Protein AF-A0A5A7NAW2-F1 (afdb_monomer)

Foldseek 3Di:
DAAEAEDPVVVVVVDDVVVCCVVVVDPPVVVVSYDYDHDPVVVVVVVVVVCVVPPPDPPDPPPPVPDPPPVD

Sequence (72 aa):
MPVLLYRRDWWERIINLPALAESGMIAPRDLDLVRMVESADEAWDIIRDFCTERCGESQPDPIWIAAPWQLL

Organism: NCBI:txid1236968

Radius of gyration: 20.55 Å; Cα contacts (8 Å, |Δi|>4): 44; chains: 1; bou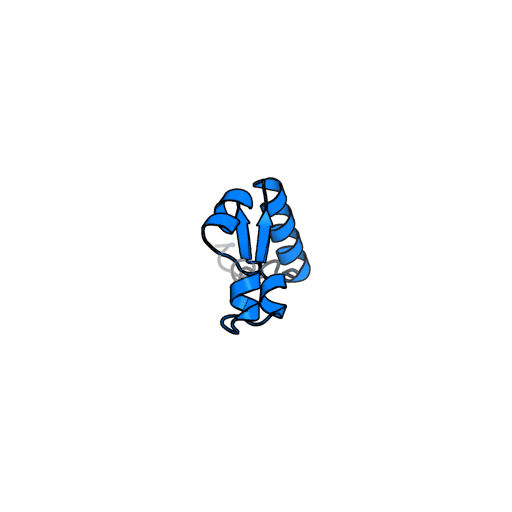nding box: 26×43×61 Å

Nearest PDB structures (foldseek):
  5zi9-assembly1_A  TM=8.287E-01  e=1.098E-01  Streptomyces coelicolor A3(2)
  1wek-assembly1_F  TM=8.582E-01  e=1.579E-01  Thermus thermophilus

Solvent-accessible surface area (backbone atoms only — not comparable to full-atom values): 4632 Å² total; per-residue (Å²): 129,84,43,79,43,74,40,51,81,58,48,62,72,78,49,58,65,68,59,36,29,74,72,63,78,42,59,71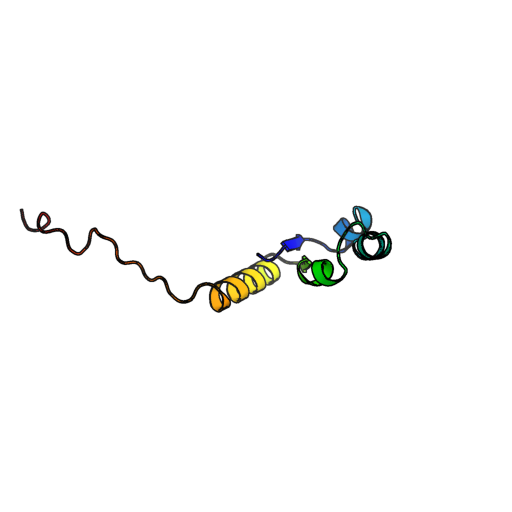,73,58,58,76,44,52,42,75,30,86,47,70,66,60,48,47,51,54,51,49,52,53,43,59,76,70,49,70,83,77,74,77,82,61,81,71,82,80,51,88,71,84,86,114

Secondary structure (DSSP, 8-state):
--EEEE-HHHHHHH--HHHHHHTTSS-GGGGGGEEEESSHHHHHHHHHHHHHHH--------TTTT-TTTT-

Structure (mmCIF, N/CA/C/O backbone):
data_AF-A0A5A7NAW2-F1
#
_entry.id   AF-A0A5A7NAW2-F1
#
loop_
_atom_site.group_PDB
_atom_site.id
_atom_site.type_symbol
_atom_site.label_atom_id
_atom_site.label_alt_id
_atom_site.label_comp_id
_atom_site.label_asym_id
_atom_site.label_entity_id
_atom_site.label_seq_id
_atom_site.pdbx_PDB_ins_code
_atom_site.Cartn_x
_atom_site.Cartn_y
_atom_site.Cartn_z
_atom_site.occupancy
_atom_site.B_iso_or_equiv
_atom_site.auth_seq_id
_atom_site.auth_comp_id
_atom_site.auth_asym_id
_atom_site.auth_atom_id
_atom_site.pdbx_PDB_model_num
ATOM 1 N N . MET A 1 1 ? 2.446 -13.613 4.616 1.00 77.81 1 MET A N 1
ATOM 2 C CA . MET A 1 1 ? 2.410 -12.446 5.515 1.00 77.81 1 MET A CA 1
ATOM 3 C C . MET A 1 1 ? 2.000 -11.264 4.651 1.00 77.81 1 MET A C 1
ATOM 5 O O . MET A 1 1 ? 2.746 -10.998 3.714 1.00 77.81 1 MET A O 1
ATOM 9 N N . PRO A 1 2 ? 0.820 -10.656 4.857 1.00 81.25 2 PRO A N 1
ATOM 10 C CA . PRO A 1 2 ? 0.362 -9.526 4.048 1.00 81.25 2 PRO A CA 1
ATOM 11 C C . PRO A 1 2 ? 1.139 -8.253 4.410 1.00 81.25 2 PRO A C 1
ATOM 13 O O . PRO A 1 2 ? 1.428 -8.023 5.585 1.00 81.25 2 PRO A O 1
ATOM 16 N N . VAL A 1 3 ? 1.475 -7.429 3.414 1.00 88.06 3 VAL A N 1
ATOM 17 C CA . VAL A 1 3 ? 2.091 -6.110 3.619 1.00 88.06 3 VAL A CA 1
ATOM 18 C C . VAL A 1 3 ? 1.045 -5.046 3.310 1.00 88.06 3 VAL A C 1
ATOM 20 O O . VAL A 1 3 ? 0.592 -4.935 2.174 1.00 88.06 3 VAL A O 1
ATOM 23 N N . LEU A 1 4 ? 0.645 -4.276 4.321 1.00 92.00 4 LEU A N 1
ATOM 24 C CA . LEU A 1 4 ? -0.392 -3.250 4.194 1.00 92.00 4 LEU A CA 1
ATOM 25 C C . LEU A 1 4 ? 0.230 -1.856 4.257 1.00 92.00 4 LEU A C 1
ATOM 27 O O . LEU A 1 4 ? 0.978 -1.548 5.186 1.00 92.00 4 LEU A O 1
ATOM 31 N N . LEU A 1 5 ? -0.094 -1.014 3.281 1.00 92.31 5 LEU A N 1
ATOM 32 C CA . LEU A 1 5 ? 0.372 0.365 3.189 1.00 92.31 5 LEU A CA 1
ATOM 33 C C . LEU A 1 5 ? -0.816 1.316 3.335 1.00 92.31 5 LEU A C 1
ATOM 35 O O . LEU A 1 5 ? -1.697 1.358 2.481 1.00 92.31 5 LEU A O 1
ATOM 39 N N . TYR A 1 6 ? -0.840 2.077 4.428 1.00 93.06 6 TYR A N 1
ATOM 40 C CA . TYR A 1 6 ? -1.913 3.028 4.710 1.00 93.06 6 TYR A CA 1
ATOM 41 C C . TYR A 1 6 ? -1.727 4.342 3.948 1.00 93.06 6 TYR A C 1
ATOM 43 O O . TYR A 1 6 ? -0.639 4.923 4.017 1.00 93.06 6 TYR A O 1
ATOM 51 N N . ARG A 1 7 ? -2.803 4.840 3.324 1.00 91.88 7 ARG A N 1
ATOM 52 C CA . ARG A 1 7 ? -2.872 6.067 2.515 1.00 91.88 7 ARG A CA 1
ATOM 53 C C . ARG A 1 7 ? -2.047 5.974 1.229 1.00 91.88 7 ARG A C 1
ATOM 55 O O . ARG A 1 7 ? -0.874 6.363 1.193 1.00 91.88 7 ARG A O 1
ATOM 62 N N . ARG A 1 8 ? -2.692 5.532 0.152 1.00 90.56 8 ARG A N 1
ATOM 63 C CA . ARG A 1 8 ? -2.108 5.351 -1.184 1.00 90.56 8 ARG A CA 1
ATOM 64 C C . ARG A 1 8 ? -1.373 6.586 -1.684 1.00 90.56 8 ARG A C 1
ATOM 66 O O . ARG A 1 8 ? -0.198 6.491 -2.029 1.00 90.56 8 ARG A O 1
ATOM 73 N N . ASP A 1 9 ? -2.032 7.742 -1.646 1.00 92.19 9 ASP A N 1
ATOM 74 C CA . ASP A 1 9 ? -1.490 9.004 -2.170 1.00 92.19 9 ASP A CA 1
ATOM 75 C C . ASP A 1 9 ? -0.164 9.394 -1.515 1.00 92.19 9 ASP A C 1
ATOM 77 O O . ASP A 1 9 ? 0.643 10.130 -2.087 1.00 92.19 9 ASP A O 1
ATOM 81 N N . TRP A 1 10 ? 0.068 8.934 -0.283 1.00 91.31 10 TRP A N 1
ATOM 82 C CA . TRP A 1 10 ? 1.338 9.169 0.372 1.00 91.31 10 TRP A CA 1
ATOM 83 C C . TRP A 1 10 ? 2.407 8.197 -0.128 1.00 91.31 10 TRP A C 1
ATOM 85 O O . TRP A 1 10 ? 3.473 8.626 -0.565 1.00 91.31 10 TRP A O 1
ATOM 95 N N . TRP A 1 11 ? 2.117 6.898 -0.134 1.00 91.75 11 TRP A N 1
ATOM 96 C CA . TRP A 1 11 ? 3.089 5.892 -0.557 1.00 91.75 11 TRP A CA 1
ATOM 97 C C . TRP A 1 11 ? 3.476 5.999 -2.029 1.00 91.75 11 TRP A C 1
ATOM 99 O O . TRP A 1 11 ? 4.660 5.883 -2.330 1.00 91.75 11 TRP A O 1
ATOM 109 N N . GLU A 1 12 ? 2.544 6.326 -2.925 1.00 90.19 12 GLU A N 1
ATOM 110 C CA . GLU A 1 12 ? 2.836 6.520 -4.354 1.00 90.19 12 GLU A CA 1
ATOM 111 C C . GLU A 1 12 ? 3.804 7.688 -4.614 1.00 90.19 12 GLU A C 1
ATOM 113 O O . GLU A 1 12 ? 4.495 7.713 -5.633 1.00 90.19 12 GLU A O 1
ATOM 118 N N . ARG A 1 13 ? 3.926 8.635 -3.671 1.00 91.56 13 ARG A N 1
ATOM 119 C CA . ARG A 1 13 ? 4.916 9.723 -3.735 1.00 91.56 13 ARG A CA 1
ATOM 120 C C . ARG A 1 13 ? 6.298 9.320 -3.233 1.00 91.56 13 ARG A C 1
ATOM 122 O O . ARG A 1 13 ? 7.278 9.945 -3.631 1.00 91.56 13 ARG A O 1
ATOM 129 N N . ILE A 1 14 ? 6.382 8.344 -2.330 1.00 92.62 14 ILE A N 1
ATOM 130 C CA . ILE A 1 14 ? 7.659 7.865 -1.782 1.00 92.62 14 ILE A CA 1
ATOM 131 C C . ILE A 1 14 ? 8.253 6.790 -2.689 1.00 92.62 14 ILE A C 1
ATOM 133 O O . ILE A 1 14 ? 9.459 6.783 -2.929 1.00 92.62 14 ILE A O 1
ATOM 137 N N . ILE A 1 15 ? 7.420 5.861 -3.156 1.00 89.88 15 ILE A N 1
ATOM 138 C CA . ILE A 1 15 ? 7.867 4.649 -3.830 1.00 89.88 15 ILE A CA 1
ATOM 139 C C . ILE A 1 15 ? 6.944 4.289 -4.993 1.00 89.88 15 ILE A C 1
ATOM 141 O O . ILE A 1 15 ? 5.726 4.203 -4.855 1.00 89.88 15 ILE A O 1
ATOM 145 N N . ASN A 1 16 ? 7.550 4.023 -6.148 1.00 90.69 16 ASN A N 1
ATOM 146 C CA . ASN A 1 16 ? 6.851 3.521 -7.324 1.00 90.69 16 ASN A CA 1
ATOM 147 C C . ASN A 1 16 ? 7.126 2.017 -7.462 1.00 90.69 16 ASN A C 1
ATOM 149 O O . ASN A 1 16 ? 8.104 1.604 -8.085 1.00 90.69 16 ASN A O 1
ATOM 153 N N . LEU A 1 17 ? 6.278 1.201 -6.827 1.00 90.12 17 LEU A N 1
ATOM 154 C CA . LEU A 1 17 ? 6.394 -0.262 -6.843 1.00 90.12 17 LEU A CA 1
ATOM 155 C C . LEU A 1 17 ? 6.382 -0.849 -8.273 1.00 90.12 17 LEU A C 1
ATOM 157 O O . LEU A 1 17 ? 7.251 -1.674 -8.554 1.00 90.12 17 LEU A O 1
ATOM 161 N N . PRO A 1 18 ? 5.504 -0.411 -9.202 1.00 90.50 18 PRO A N 1
ATOM 162 C CA . PRO A 1 18 ? 5.582 -0.823 -10.606 1.00 90.50 18 PRO A CA 1
ATOM 163 C C . PRO A 1 18 ? 6.953 -0.574 -11.248 1.00 90.50 18 PRO A C 1
ATOM 165 O O . PRO A 1 18 ? 7.527 -1.487 -11.836 1.00 90.50 18 PRO A O 1
ATOM 168 N N . ALA A 1 19 ? 7.534 0.615 -11.062 1.00 92.12 19 ALA A N 1
ATOM 169 C CA . ALA A 1 19 ? 8.852 0.938 -11.616 1.00 92.12 19 ALA A CA 1
ATOM 170 C C . ALA A 1 19 ? 9.980 0.082 -11.003 1.00 92.12 19 ALA A C 1
ATOM 172 O O . ALA A 1 19 ? 10.959 -0.260 -11.672 1.00 92.12 19 ALA A O 1
ATOM 173 N N . LEU A 1 20 ? 9.852 -0.304 -9.730 1.00 90.81 20 LEU A N 1
ATOM 174 C CA . LEU A 1 20 ? 10.783 -1.240 -9.091 1.00 90.81 20 LEU A CA 1
ATOM 175 C C . LEU A 1 20 ? 10.670 -2.655 -9.672 1.00 90.81 20 LEU A C 1
ATOM 177 O O . LEU A 1 20 ? 11.686 -3.338 -9.806 1.00 90.81 20 LEU A O 1
ATOM 181 N N . ALA A 1 21 ? 9.464 -3.087 -10.042 1.00 92.31 21 ALA A N 1
ATOM 182 C CA . ALA A 1 21 ? 9.265 -4.369 -10.708 1.00 92.31 21 ALA A CA 1
ATOM 183 C C . ALA A 1 21 ? 9.832 -4.352 -12.137 1.00 92.31 21 ALA A C 1
ATOM 185 O O . ALA A 1 21 ? 10.527 -5.282 -12.538 1.00 92.31 21 ALA A O 1
ATOM 186 N N . GLU A 1 22 ? 9.605 -3.268 -12.883 1.00 92.12 22 GLU A N 1
ATOM 187 C CA . GLU A 1 22 ? 10.136 -3.081 -14.241 1.00 92.12 22 GLU A CA 1
ATOM 188 C C . GLU A 1 22 ? 11.669 -3.029 -14.276 1.00 92.12 22 GLU A C 1
ATOM 190 O O . GLU A 1 22 ? 12.294 -3.607 -15.164 1.00 92.12 22 GLU A O 1
ATOM 195 N N . SER A 1 23 ? 12.289 -2.377 -13.290 1.00 92.00 23 SER A N 1
ATOM 196 C CA . SER A 1 23 ? 13.752 -2.312 -13.157 1.00 92.00 23 SER A CA 1
ATOM 197 C C . SER A 1 23 ? 14.386 -3.608 -12.635 1.00 92.00 23 SER A C 1
ATOM 19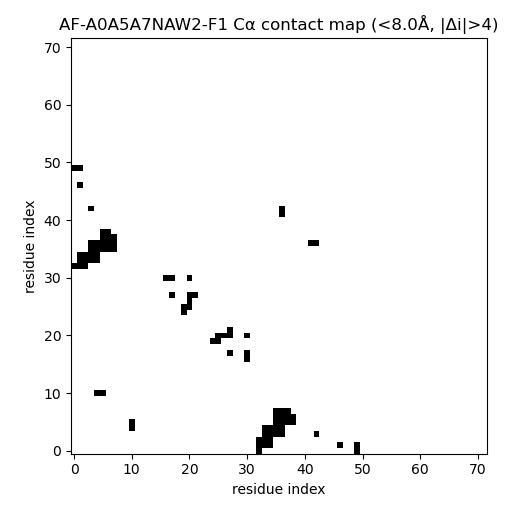9 O O . SER A 1 23 ? 15.611 -3.691 -12.544 1.00 92.00 23 SER A O 1
ATOM 201 N N . GLY A 1 24 ? 13.581 -4.625 -12.307 1.00 91.31 24 GLY A N 1
ATOM 202 C CA . GLY A 1 24 ? 14.052 -5.922 -11.821 1.00 91.31 24 GLY A CA 1
ATOM 203 C C . GLY A 1 24 ? 14.540 -5.914 -10.369 1.00 91.31 24 GLY A C 1
ATOM 204 O O . GLY A 1 24 ? 15.186 -6.870 -9.944 1.00 91.31 24 GLY A O 1
ATOM 205 N N . MET A 1 25 ? 14.240 -4.859 -9.604 1.00 91.69 25 MET A N 1
ATOM 206 C CA . MET A 1 25 ? 14.591 -4.757 -8.181 1.00 91.69 25 MET A CA 1
ATOM 207 C C . MET A 1 25 ? 13.676 -5.613 -7.298 1.00 91.69 25 MET A C 1
ATOM 209 O O . MET A 1 25 ? 14.097 -6.082 -6.242 1.00 91.69 25 MET A O 1
ATOM 213 N N . ILE A 1 26 ? 12.432 -5.830 -7.734 1.00 91.69 26 ILE A N 1
ATOM 214 C CA . ILE A 1 26 ? 11.466 -6.747 -7.113 1.00 91.69 26 ILE A CA 1
ATOM 215 C C . ILE A 1 26 ? 10.843 -7.646 -8.185 1.00 91.69 26 ILE A C 1
ATOM 217 O O . ILE A 1 26 ? 10.791 -7.266 -9.357 1.00 91.69 26 ILE A O 1
ATOM 221 N N . ALA A 1 27 ? 10.357 -8.835 -7.815 1.00 90.75 27 ALA A N 1
ATOM 222 C CA . ALA A 1 27 ? 9.648 -9.672 -8.778 1.00 90.75 27 ALA A CA 1
ATOM 223 C C . ALA A 1 27 ? 8.236 -9.104 -9.030 1.00 90.75 27 ALA A C 1
ATOM 225 O O . ALA A 1 27 ? 7.595 -8.643 -8.086 1.00 90.75 27 ALA A O 1
ATOM 226 N N . PRO A 1 28 ? 7.680 -9.208 -10.253 1.00 89.69 28 PRO A N 1
ATOM 227 C CA . PRO A 1 28 ? 6.325 -8.728 -10.539 1.00 89.69 28 PRO A CA 1
ATOM 228 C C . PRO A 1 28 ? 5.248 -9.334 -9.630 1.00 89.69 28 PRO A C 1
ATOM 230 O O . PRO A 1 28 ? 4.319 -8.640 -9.240 1.00 89.69 28 PRO A O 1
ATOM 233 N N . ARG A 1 29 ? 5.409 -10.603 -9.224 1.00 88.94 29 ARG A N 1
ATOM 234 C CA . ARG A 1 29 ? 4.490 -11.267 -8.280 1.00 88.94 29 ARG A CA 1
ATOM 235 C C . ARG A 1 29 ? 4.496 -10.638 -6.884 1.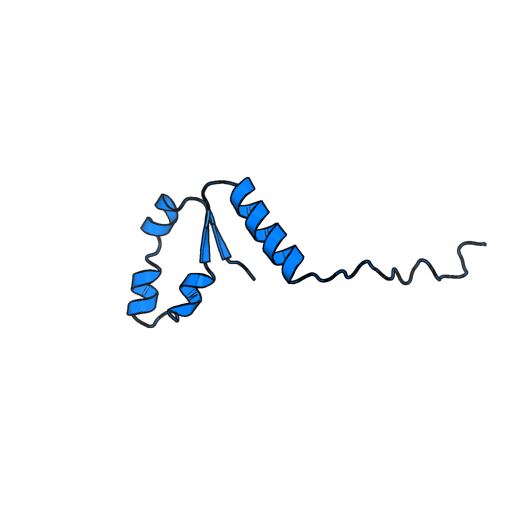00 88.94 29 ARG A C 1
ATOM 237 O O . ARG A 1 29 ? 3.565 -10.839 -6.118 1.00 88.94 29 ARG A O 1
ATOM 244 N N . ASP A 1 30 ? 5.579 -9.954 -6.507 1.00 87.88 30 ASP A N 1
ATOM 245 C CA . ASP A 1 30 ? 5.705 -9.390 -5.163 1.00 87.88 30 ASP A CA 1
ATOM 246 C C . ASP A 1 30 ? 4.813 -8.146 -5.017 1.00 87.88 30 ASP A C 1
ATOM 248 O O . ASP A 1 30 ? 4.469 -7.765 -3.899 1.00 87.88 30 ASP A O 1
ATOM 252 N N . LEU A 1 31 ? 4.352 -7.569 -6.135 1.00 86.81 31 LEU A N 1
ATOM 253 C CA . LEU A 1 31 ? 3.315 -6.537 -6.144 1.00 86.81 31 LEU A CA 1
ATOM 254 C C . LEU A 1 31 ? 2.002 -7.042 -5.530 1.00 86.81 31 LEU A C 1
ATOM 256 O O . LEU A 1 31 ? 1.314 -6.272 -4.868 1.00 86.81 31 LEU A O 1
ATOM 260 N N . ASP A 1 32 ? 1.690 -8.335 -5.670 1.00 86.88 32 ASP A N 1
ATOM 261 C CA . ASP A 1 32 ? 0.466 -8.933 -5.122 1.00 86.88 32 ASP A CA 1
ATOM 262 C C . ASP A 1 32 ? 0.504 -9.070 -3.590 1.00 86.88 32 ASP A C 1
ATOM 264 O O . ASP A 1 32 ? -0.540 -9.204 -2.947 1.00 86.88 32 ASP A O 1
ATOM 268 N N . LEU A 1 33 ? 1.701 -9.025 -2.988 1.00 86.31 33 LEU A N 1
ATOM 269 C CA . LEU A 1 33 ? 1.890 -9.095 -1.535 1.00 86.31 33 LEU A CA 1
ATOM 270 C C . LEU A 1 33 ? 1.559 -7.773 -0.837 1.00 86.31 33 LEU A C 1
ATOM 272 O O . LEU A 1 33 ? 1.295 -7.768 0.370 1.00 86.31 33 LEU A O 1
ATOM 276 N N . VAL A 1 34 ? 1.601 -6.668 -1.585 1.00 88.19 34 VAL A N 1
ATOM 277 C CA . VAL A 1 34 ? 1.365 -5.322 -1.073 1.00 88.19 34 VAL A CA 1
ATOM 278 C C . VAL A 1 34 ? -0.079 -4.919 -1.344 1.00 88.19 34 VAL A C 1
ATOM 280 O O . VAL A 1 34 ? -0.554 -4.939 -2.478 1.00 88.19 34 VAL A O 1
ATOM 283 N N . ARG A 1 35 ? -0.790 -4.502 -0.298 1.00 90.75 35 ARG A N 1
ATOM 284 C CA . ARG A 1 35 ? -2.128 -3.916 -0.406 1.00 90.75 35 ARG A CA 1
ATOM 285 C C . ARG A 1 35 ? -2.094 -2.480 0.091 1.00 90.75 35 ARG A C 1
ATOM 287 O O . ARG A 1 35 ? -1.597 -2.212 1.182 1.00 90.75 35 ARG A O 1
ATOM 294 N N . MET A 1 36 ? -2.629 -1.566 -0.708 1.00 92.12 36 MET A N 1
ATOM 295 C CA . MET A 1 36 ? -2.872 -0.190 -0.276 1.00 92.12 36 MET A CA 1
ATOM 296 C C . MET A 1 36 ? -4.232 -0.142 0.412 1.00 92.12 36 MET A C 1
ATOM 298 O O . MET A 1 36 ? -5.192 -0.665 -0.148 1.00 92.12 36 MET A O 1
ATOM 302 N N . VAL A 1 37 ? -4.295 0.473 1.588 1.00 95.12 37 VAL A N 1
ATOM 303 C CA . VAL A 1 37 ? -5.507 0.582 2.411 1.00 95.12 37 VAL A CA 1
ATOM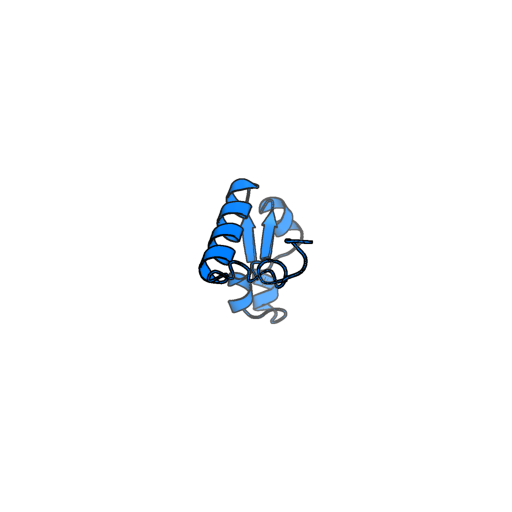 304 C C . VAL A 1 37 ? -5.733 2.036 2.819 1.00 95.12 37 VAL A C 1
ATOM 306 O O . VAL A 1 37 ? -4.774 2.770 3.066 1.00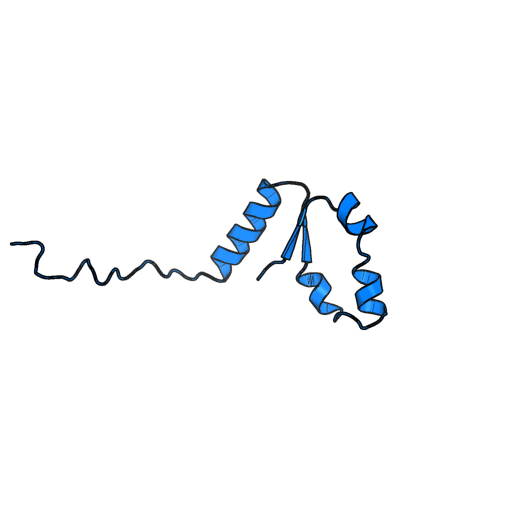 95.12 37 VAL A O 1
ATOM 309 N N . GLU A 1 38 ? -6.988 2.465 2.913 1.00 93.88 38 GLU A N 1
ATOM 310 C CA . GLU A 1 38 ? -7.355 3.849 3.265 1.00 93.88 38 GLU A CA 1
ATOM 311 C C . GLU A 1 38 ? -7.959 3.976 4.669 1.00 93.88 38 GLU A C 1
ATOM 313 O O . GLU A 1 38 ? -8.092 5.085 5.190 1.00 93.88 38 GLU A O 1
ATOM 318 N N . SER A 1 39 ? -8.291 2.857 5.321 1.00 94.81 39 SER A N 1
ATOM 319 C CA . SER A 1 39 ? -8.822 2.837 6.687 1.00 94.81 39 SER A CA 1
ATOM 320 C C . SER A 1 39 ? -8.219 1.716 7.538 1.00 94.81 39 SER A C 1
ATOM 322 O O . SER A 1 39 ? -7.674 0.731 7.036 1.00 94.81 39 SER A O 1
ATOM 324 N N . ALA A 1 40 ? -8.310 1.879 8.861 1.00 91.19 40 ALA A N 1
ATOM 325 C CA . ALA A 1 40 ? -7.914 0.839 9.806 1.00 91.19 40 ALA A CA 1
ATOM 326 C C . ALA A 1 40 ? -8.846 -0.382 9.734 1.00 91.19 40 ALA A C 1
ATOM 328 O O . ALA A 1 40 ? -8.372 -1.505 9.881 1.00 91.19 40 ALA A O 1
ATOM 329 N N . ASP A 1 41 ? -10.139 -0.169 9.472 1.00 93.62 41 ASP A N 1
ATOM 330 C CA . ASP A 1 41 ? -11.124 -1.244 9.320 1.00 93.62 41 ASP A CA 1
ATOM 331 C C . ASP A 1 41 ? -10.811 -2.127 8.104 1.00 93.62 41 ASP A C 1
ATOM 333 O O . ASP A 1 41 ? -10.766 -3.347 8.227 1.00 93.62 41 ASP A O 1
ATOM 337 N N . GLU A 1 42 ? -10.477 -1.520 6.959 1.00 92.44 42 GLU A N 1
ATOM 338 C CA . GLU A 1 42 ? -10.058 -2.246 5.752 1.00 92.44 42 GLU A CA 1
ATOM 339 C C . GLU A 1 42 ? -8.786 -3.067 6.008 1.00 92.44 42 GLU A C 1
ATOM 341 O O . GLU A 1 42 ? -8.694 -4.238 5.635 1.00 92.44 42 GLU A O 1
ATOM 346 N N . ALA A 1 43 ? -7.805 -2.474 6.695 1.00 90.69 43 ALA A N 1
ATOM 347 C CA . ALA A 1 43 ? -6.589 -3.179 7.081 1.00 90.69 43 ALA A CA 1
ATOM 348 C C . ALA A 1 43 ? -6.889 -4.371 8.005 1.00 90.69 43 ALA A C 1
ATOM 350 O O . ALA A 1 43 ? -6.302 -5.445 7.849 1.00 90.69 43 ALA A O 1
ATOM 351 N N . TRP A 1 44 ? -7.803 -4.184 8.960 1.00 89.69 44 TRP A N 1
ATOM 352 C CA . TRP A 1 44 ? -8.208 -5.215 9.906 1.00 89.69 44 TRP A CA 1
ATOM 353 C C . TRP A 1 44 ? -8.925 -6.377 9.225 1.00 89.69 44 TRP A C 1
ATOM 355 O O . TRP A 1 44 ? -8.614 -7.528 9.526 1.00 89.69 44 TRP A O 1
ATOM 365 N N . ASP A 1 45 ? -9.818 -6.096 8.278 1.00 91.31 45 ASP A N 1
ATOM 366 C CA . ASP A 1 45 ? -10.504 -7.126 7.499 1.00 91.31 45 ASP A CA 1
ATOM 367 C C . ASP A 1 45 ? -9.499 -8.004 6.738 1.00 91.31 45 ASP A C 1
ATOM 369 O O . ASP A 1 45 ? -9.553 -9.227 6.844 1.00 91.31 45 ASP A O 1
ATOM 373 N N . ILE A 1 46 ? -8.497 -7.403 6.085 1.00 88.50 46 ILE A N 1
ATOM 374 C CA . ILE A 1 46 ? -7.453 -8.154 5.365 1.00 88.50 46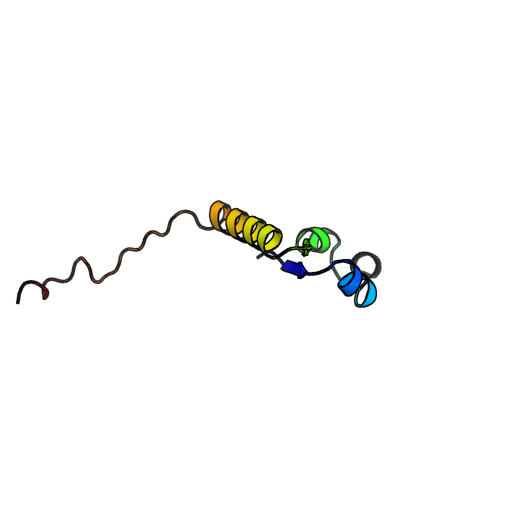 ILE A CA 1
ATOM 375 C C . ILE A 1 46 ? -6.612 -9.019 6.318 1.00 88.50 46 ILE A C 1
ATOM 377 O O . ILE A 1 46 ? -6.259 -10.154 5.989 1.00 88.50 46 ILE A O 1
ATOM 381 N N . ILE A 1 47 ? -6.266 -8.495 7.499 1.00 87.81 47 ILE A N 1
ATOM 382 C CA . ILE A 1 47 ? -5.521 -9.255 8.515 1.00 87.81 47 ILE A CA 1
ATOM 383 C C . ILE A 1 47 ? -6.365 -10.419 9.031 1.00 87.81 47 ILE A C 1
ATOM 385 O O . ILE A 1 47 ? -5.848 -11.529 9.151 1.00 87.81 47 ILE A O 1
ATOM 389 N N . ARG A 1 48 ? -7.646 -10.178 9.333 1.00 87.25 48 ARG A N 1
ATOM 390 C CA . ARG A 1 48 ? -8.576 -11.204 9.807 1.00 87.25 48 ARG A CA 1
ATOM 391 C C . ARG A 1 48 ? -8.697 -12.319 8.781 1.00 87.25 48 ARG A C 1
ATOM 393 O O . ARG A 1 48 ? -8.506 -13.468 9.154 1.00 87.25 48 ARG A O 1
ATOM 400 N N . ASP A 1 49 ? -8.936 -11.987 7.519 1.00 85.50 49 ASP A N 1
ATOM 401 C CA . ASP A 1 49 ? -9.110 -12.973 6.454 1.00 85.50 49 ASP A CA 1
ATOM 402 C C . ASP A 1 49 ? -7.830 -13.807 6.271 1.00 85.50 49 ASP A C 1
ATOM 404 O O . ASP A 1 49 ? -7.877 -15.038 6.267 1.00 85.50 49 ASP A O 1
ATOM 408 N N . PHE A 1 50 ? -6.655 -13.162 6.271 1.00 83.38 50 PHE A N 1
ATOM 409 C CA . PHE A 1 50 ? -5.368 -13.863 6.231 1.00 83.38 50 PHE A CA 1
ATOM 410 C C . PHE A 1 50 ? -5.158 -14.790 7.441 1.00 83.38 50 PHE A C 1
ATOM 412 O O . PHE A 1 50 ? -4.643 -15.904 7.297 1.00 83.38 50 PHE A O 1
ATOM 419 N N . CYS A 1 51 ? -5.540 -14.343 8.639 1.00 77.06 51 CYS A N 1
ATOM 420 C CA . CYS A 1 51 ? -5.480 -15.148 9.853 1.00 77.06 51 CYS A CA 1
ATOM 421 C C . CYS A 1 51 ? -6.489 -16.298 9.816 1.00 77.06 51 CYS A C 1
ATOM 423 O O . CYS A 1 51 ? -6.138 -17.392 10.221 1.00 77.06 51 CYS A O 1
ATOM 425 N N . THR A 1 52 ? -7.698 -16.125 9.294 1.00 78.06 52 THR A N 1
ATOM 426 C CA . THR A 1 52 ? -8.686 -17.209 9.189 1.00 78.06 52 THR A CA 1
ATOM 427 C C . THR A 1 52 ? -8.256 -18.280 8.184 1.00 78.06 52 THR A C 1
ATOM 429 O O . THR A 1 52 ? -8.419 -19.467 8.446 1.00 78.06 52 THR A O 1
ATOM 432 N N . GLU A 1 53 ? -7.654 -17.889 7.059 1.00 67.19 53 GLU A N 1
ATOM 433 C CA . GLU A 1 53 ? -7.199 -18.827 6.023 1.00 67.19 53 GLU A CA 1
ATOM 434 C C . GLU A 1 53 ? -5.928 -19.598 6.409 1.00 67.19 53 GLU A C 1
ATOM 436 O O . GLU A 1 53 ? -5.695 -20.705 5.918 1.00 67.19 53 GLU A O 1
ATOM 441 N N . ARG A 1 54 ? -5.068 -19.012 7.255 1.00 62.00 54 ARG A N 1
ATOM 442 C CA . ARG A 1 54 ? -3.753 -19.586 7.600 1.00 62.00 54 ARG A CA 1
ATOM 443 C C . ARG A 1 54 ? -3.582 -19.984 9.061 1.00 62.00 54 ARG A C 1
ATOM 445 O O . ARG A 1 54 ? -2.678 -20.766 9.345 1.00 62.00 54 ARG A O 1
ATOM 452 N N . CYS A 1 55 ? -4.444 -19.516 9.955 1.00 57.31 55 CYS A N 1
ATOM 453 C CA . CYS A 1 55 ? -4.648 -20.093 11.278 1.00 57.31 55 CYS A CA 1
ATOM 454 C C . CYS A 1 55 ? -5.866 -21.015 11.208 1.00 57.31 55 CYS A C 1
ATOM 456 O O . CYS A 1 55 ? -6.950 -20.676 11.678 1.00 57.31 55 CYS A O 1
ATOM 458 N N . GLY A 1 56 ? -5.674 -22.219 10.663 1.00 53.31 56 GLY A N 1
ATOM 459 C CA . GLY A 1 56 ? -6.465 -23.337 11.164 1.00 53.31 56 GLY A CA 1
ATOM 460 C C . GLY A 1 56 ? -6.265 -23.388 12.678 1.00 53.31 56 GLY A C 1
ATOM 461 O O . GLY A 1 56 ? -5.123 -23.314 13.133 1.00 53.31 56 GLY A O 1
ATOM 462 N N . GLU A 1 57 ? -7.368 -23.405 13.424 1.00 55.09 57 GLU A N 1
ATOM 463 C CA . GLU A 1 57 ? -7.440 -23.574 14.876 1.00 55.09 57 GLU A CA 1
ATOM 464 C C . GLU A 1 57 ? -6.217 -24.302 15.453 1.00 55.09 57 GLU A C 1
ATOM 466 O O . GLU A 1 57 ? -6.104 -25.522 15.390 1.00 55.09 57 GLU A O 1
ATOM 471 N N . SER A 1 58 ? -5.317 -23.559 16.094 1.00 57.09 58 SER A N 1
ATOM 472 C CA . SER A 1 58 ? -4.713 -24.077 17.314 1.00 57.09 58 SER A CA 1
ATOM 473 C C . SER A 1 58 ? -5.453 -23.415 18.471 1.00 57.09 58 SER A C 1
ATOM 475 O O . SER A 1 58 ? -4.990 -22.435 19.059 1.00 57.09 58 SER A O 1
ATOM 477 N N . GLN A 1 59 ? -6.649 -23.915 18.777 1.00 54.09 59 GLN A N 1
ATOM 478 C CA . GLN A 1 59 ? -7.136 -23.792 20.146 1.00 54.09 59 GLN A CA 1
ATOM 479 C C . GLN A 1 59 ? -6.132 -24.553 21.039 1.00 54.09 59 GLN A C 1
ATOM 481 O O . GLN A 1 59 ? -5.626 -25.595 20.618 1.00 54.09 59 GLN A O 1
ATOM 486 N N . PRO A 1 60 ? -5.724 -24.004 22.193 1.00 53.88 60 PRO A N 1
ATOM 487 C CA . PRO A 1 60 ? -4.525 -24.461 22.875 1.00 53.88 60 PRO A CA 1
ATOM 488 C C . PRO A 1 60 ? -4.788 -25.826 23.506 1.00 53.88 60 PRO A C 1
ATOM 490 O O . PRO A 1 60 ? -5.879 -26.050 24.022 1.00 53.88 60 PRO A O 1
ATOM 493 N N . ASP A 1 61 ? -3.768 -26.673 23.592 1.00 57.25 61 ASP A N 1
ATOM 494 C CA . ASP A 1 61 ? -3.628 -27.485 24.796 1.00 57.25 61 ASP A CA 1
ATOM 495 C C . ASP A 1 61 ? -2.789 -26.650 25.767 1.00 57.25 61 ASP A C 1
ATOM 497 O O . ASP A 1 61 ? -1.559 -26.601 25.636 1.00 57.25 61 ASP A O 1
ATOM 501 N N . PRO A 1 62 ? -3.384 -25.940 26.748 1.00 56.31 62 PRO A N 1
ATOM 502 C CA . PRO A 1 62 ? -2.598 -25.520 27.881 1.00 56.31 62 PRO A CA 1
ATOM 503 C C . PRO A 1 62 ? -2.211 -26.817 28.584 1.00 56.31 62 PRO A C 1
ATOM 505 O O . PRO A 1 62 ? -3.044 -27.469 29.215 1.00 56.31 62 PRO A O 1
ATOM 508 N N . ILE A 1 63 ? -0.924 -27.146 28.537 1.00 59.31 63 ILE A N 1
ATOM 509 C CA . ILE A 1 63 ? -0.259 -28.146 29.392 1.00 59.31 63 ILE A CA 1
ATOM 510 C C . ILE A 1 63 ? -0.623 -28.022 30.895 1.00 59.31 63 ILE A C 1
ATOM 512 O O . ILE A 1 63 ? -0.309 -28.904 31.686 1.00 59.31 63 ILE A O 1
ATOM 516 N N . TRP A 1 64 ? -1.322 -26.954 31.291 1.00 56.56 64 TRP A N 1
ATOM 517 C CA . TRP A 1 64 ? -1.786 -26.626 32.636 1.00 56.56 64 TRP A CA 1
ATOM 518 C C . TRP A 1 64 ? -3.173 -27.183 33.021 1.00 56.56 64 TRP A C 1
ATOM 520 O O . TRP A 1 64 ? -3.475 -27.178 34.208 1.00 56.56 64 TRP A O 1
ATOM 530 N N . ILE A 1 65 ? -4.018 -27.662 32.089 1.00 56.62 65 ILE A N 1
ATOM 53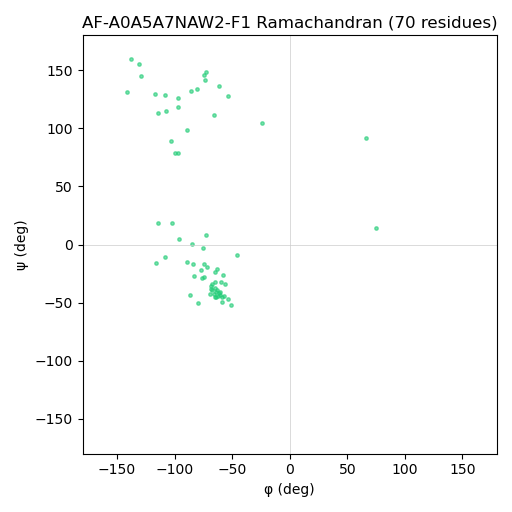1 C CA . ILE A 1 65 ? -5.358 -28.216 32.431 1.00 56.62 65 ILE A CA 1
ATOM 532 C C . ILE A 1 65 ? -5.281 -29.698 32.863 1.00 56.62 65 ILE A C 1
ATOM 534 O O . ILE A 1 65 ? -6.181 -30.206 33.524 1.00 56.62 65 ILE A O 1
ATOM 538 N N . ALA A 1 66 ? -4.177 -30.390 32.568 1.00 56.75 66 ALA A N 1
ATOM 539 C CA . ALA A 1 66 ? -3.966 -31.796 32.935 1.00 56.75 66 ALA A CA 1
ATOM 540 C C . ALA A 1 66 ? -3.038 -31.990 34.152 1.00 56.75 66 ALA A C 1
ATOM 542 O O . ALA A 1 66 ? -2.469 -33.068 34.331 1.00 56.75 66 ALA A O 1
ATOM 543 N N . ALA A 1 67 ? -2.831 -30.956 34.972 1.00 63.09 67 ALA A N 1
ATOM 544 C CA . ALA A 1 67 ? -1.828 -30.998 36.026 1.00 63.09 67 ALA A CA 1
ATOM 545 C C . ALA A 1 67 ? -2.437 -31.380 37.401 1.00 63.09 67 ALA A C 1
ATOM 547 O O . ALA A 1 67 ? -3.275 -30.656 37.936 1.00 63.09 67 ALA A O 1
ATOM 548 N N . PRO A 1 68 ? -2.018 -32.504 38.014 1.00 63.09 68 PRO A N 1
ATOM 549 C CA . PRO A 1 68 ? -2.685 -33.113 39.175 1.00 63.09 68 PRO A CA 1
ATOM 550 C C . PRO A 1 68 ? -2.515 -32.375 40.520 1.00 63.09 68 PRO A C 1
ATOM 552 O O . PRO A 1 68 ? -2.917 -32.897 41.555 1.00 63.09 68 PRO A O 1
ATOM 555 N N . TRP A 1 69 ? -1.938 -31.174 40.545 1.00 60.62 69 TRP A N 1
ATOM 556 C CA . TRP A 1 69 ? -1.688 -30.396 41.770 1.00 60.62 69 TRP A CA 1
ATOM 557 C C . TRP A 1 69 ? -2.764 -29.342 42.081 1.00 60.62 69 TRP A C 1
ATOM 559 O O . TRP A 1 69 ? -2.612 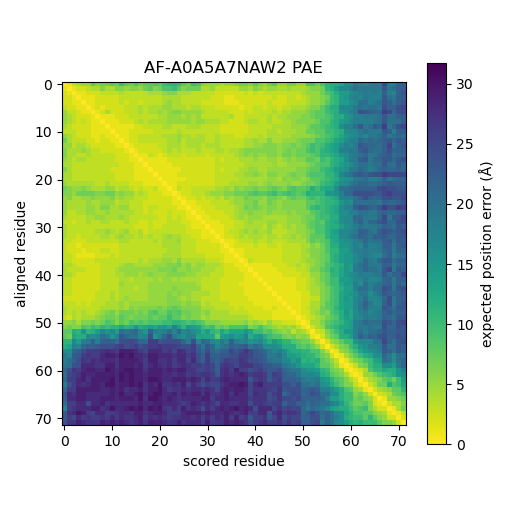-28.585 43.027 1.00 60.62 69 TRP A O 1
ATOM 569 N N . GLN A 1 70 ? -3.854 -29.281 41.312 1.00 56.94 70 GLN A N 1
ATOM 570 C CA . GLN A 1 70 ? -4.986 -28.366 41.551 1.00 56.94 70 GLN A CA 1
ATOM 571 C C . GLN A 1 70 ? -6.034 -28.905 42.547 1.00 56.94 70 GLN A C 1
ATOM 573 O O . GLN A 1 70 ? -7.031 -28.238 42.811 1.00 56.94 70 GLN A O 1
ATOM 578 N N . LEU A 1 71 ? -5.821 -30.108 43.090 1.00 59.41 71 LEU A N 1
ATOM 579 C CA . LEU A 1 71 ? -6.657 -30.743 44.122 1.00 59.41 71 LEU A CA 1
ATOM 580 C C . LEU A 1 71 ? -5.916 -30.914 45.465 1.00 59.41 71 LEU A C 1
ATOM 582 O O . LEU A 1 71 ? -6.336 -31.716 46.300 1.00 59.41 71 LEU A O 1
ATOM 586 N N . LEU A 1 72 ? -4.823 -30.173 45.663 1.00 55.03 72 LEU A N 1
ATOM 587 C CA . LEU A 1 72 ? -4.100 -30.027 46.931 1.00 55.03 72 LEU A CA 1
ATOM 588 C C . LEU A 1 72 ? -4.125 -28.557 47.354 1.00 55.03 72 LEU A C 1
ATOM 590 O O . LEU A 1 72 ? -4.245 -28.317 48.574 1.00 55.03 72 LEU A O 1
#

Mean predicted aligned error: 10.86 Å

pLDDT: mean 80.85, std 14.65, range [53.31, 95.12]

=== Feature glossary ===
Key to the feature types in this record:

pLDDT. pLDDT is the predicted lDDT-Cα score: AlphaFold's confidence that the local environment of each residue (all inter-atomic distances within 15 Å) is correctly placed. It is a per-residue number between 0 and 100, with higher meaning more reliable.

Radius of gyration, Cα contacts, bounding box. The geometric summary reports three shape descriptors. Rg (radius of gyration) measures how spread out the Cα atoms are about their centre of mass; compact globular proteins have small Rg, elongated or unfolded ones large. Cα contacts (<8 Å, |i−j|>4) count long-range residue pairs in spatial proximity — high for tightly packed folds, near zero for rods or random coil. The bounding-box extents give the protein's footprint along x, y, z in Å.

Backbone torsions (φ/ψ). Backbone dihedral angles. Every residue except chain termini has a φ (preceding-C → N → Cα → C) and a ψ (N → Cα → C → next-N). They are reported in degrees following the IUPAC sign convention. Secondary structure is essentially a statement about which (φ, ψ) basin each residue occupies.

Contact-map, Ramachandran, and PAE plots. Plot images: a contact map (which residues are close in 3D, as an N×N binary image), a Ramachandran scatter (backbone torsion angles, revealing secondary-structure composition at a glance), and — for AlphaFold structures — a PAE heatmap (pairwise prediction confidence).

Predicted aligned error. Predicted Aligned Error (PAE) is an AlphaFold confidence matrix: entry (i, j) is the expected error in the position of residue j, in ångströms, when the prediction is superimposed on the true structure at residue i. Low PAE within a block of residues means that block is internally rigid and well-predicted; high PAE between two blocks means their relative placement is uncertain even if each block individually is confident.

Secondary structure (3-state, P-SEA). Three-state secondary structure (P-SEA) collapses the eight DSSP classes into helix (a), strand (b), and coil (c). P-SEA assigns these from Cα geometry alone — distances and angles — without requiring backbone oxygens, so it works on any Cα trace.

Solvent-accessible surface area. Solvent-accessible surface area (SASA) is the area in Å² traced out by the centre of a 1.4 Å probe sphere (a water molecule) rolled over the protein's van der Waals surface (Shrake–Rupley / Lee–Richards construction). Buried residues have near-zero SASA; fully exposed residues can exceed 200 Å². The total SASA scales roughly with the number of surface residues.

Foldseek 3Di. The Foldseek 3Di string encodes local tertiary geometry as a 20-letter alphabet — one character per residue — derived from the relative positions of nearby Cα atoms. Unlike the amino-acid sequence, 3Di is a direct function of the 3D structure, so two proteins with the same fold have similar 3Di strings even at low sequence identity.

B-factor. For experimental (PDB) structures, the B-factor (temperature factor) quantifies the positional spread of each atom in the crystal — a combination of thermal vibration and static disorder — in units of Å². High B-factors mark flexible loops or poorly resolved regions; low B-factors mark the rigid, well-ordered core.

mmCIF coordinates. The mmCIF block holds the 3D Cartesian coordinates of each backbone atom (N, Cα, C, O) in ångströms. mmCIF is the PDB's canonical archive format — a tagged-loop text representation of the atomic model.

InterPro / GO / CATH / organism. Functional annotations link the protein to curated databases. InterPro entries identify conserved domains and families by matching the sequence against member-database signatures (Pfam, PROSITE, CDD, …). Gene Ontology (GO) terms describe molecular function, biological process, and cellular component in a controlled vocabulary. CATH places the structure in a hierarchical fold classification (Class/Architecture/Topology/Homologous-superfamily). The organism is the source species.

Rendered structure images. Structure images are PyMOL renders from six orthogonal camera directions. Cartoon representation draws helices as coils and strands as arrows; sticks shows the backbone as bonds; surface shows the solvent-excluded envelope. Rainbow coloring maps sequence position to hue (blue→red, N→C); chain coloring assigns a distinct color per polypeptide.

Sequence. This is the polypeptide sequence — one letter per residue, N-terminus first. Length ranges from a few dozen residues for small domains to over a thousand for large multi-domain proteins.

Secondary structure (8-state, DSSP). The SS8 string is DSSP's per-residue secondary-structure call. α-helix (H) means an i→i+4 H-bond ladder; β-strand (E) means the residue participates in a β-sheet; 3₁₀ (G) and π (I) are tighter and wider helices; T/S are turns/bends; '-' is loop.

Nearest PDB structures. Structural nearest neighbors (via Foldseek easy-search vs the PDB). Reported per hit: target PDB id, E-value, and alignment TM-score. A TM-score above ~0.5 is the conventional threshold for 'same fold'.